Protein AF-X1UHE8-F1 (afdb_monomer_lite)

Foldseek 3Di:
DDDDDDDPVVNVVVPDDDDDDVPGDDDDDPPDDDDDDDKFWDEAAWDWDWDWDFDADDDVHTGGPDDGDDTDTDIDHHHNDTDID

Organism: NCBI:txid412755

pLDDT: mean 76.66, std 14.6, range [36.75, 97.31]

Secondary structure (DSSP, 8-state):
--------HHHHHTT-PPPPPTTPPPP--TTPPP------EEEES-EEEEEEE--EEESSSEEE-SS--EEEEEEE--EEEEEE-

Sequence (85 aa):
MYGLRINSIESLLQGIGVAALPGEKLTVMVGDTVRVHLAVDYRGPAIDGEIHVSYGRQDTWFNEDGYKQADTPVHFAQSMDWVPY

Structure (mmCIF, N/CA/C/O backbone):
data_AF-X1UHE8-F1
#
_entry.id   AF-X1UHE8-F1
#
loop_
_atom_site.group_PDB
_atom_site.id
_atom_site.type_symbol
_atom_site.label_atom_id
_atom_site.label_alt_id
_atom_site.label_comp_id
_atom_site.label_asym_id
_atom_site.label_entity_id
_atom_site.label_seq_id
_atom_site.pdbx_PDB_ins_code
_atom_site.Cartn_x
_atom_site.Cartn_y
_atom_site.Cartn_z
_atom_site.occupancy
_atom_site.B_iso_or_equiv
_atom_site.auth_seq_id
_atom_site.auth_comp_id
_atom_site.auth_asym_id
_atom_site.auth_atom_id
_atom_site.pdbx_PDB_model_num
ATOM 1 N N . MET A 1 1 ? 17.330 -42.769 -3.438 1.00 36.75 1 MET A N 1
ATOM 2 C CA . MET A 1 1 ? 18.378 -41.964 -4.100 1.00 36.75 1 MET A CA 1
ATOM 3 C C . MET A 1 1 ? 17.833 -40.546 -4.226 1.00 36.75 1 MET A C 1
ATOM 5 O O . MET A 1 1 ? 16.948 -40.331 -5.041 1.00 36.75 1 MET A O 1
ATOM 9 N N . TYR A 1 2 ? 18.238 -39.616 -3.358 1.00 46.09 2 TYR A N 1
ATOM 10 C CA . TYR A 1 2 ? 17.832 -38.210 -3.480 1.00 46.09 2 TYR A CA 1
ATOM 11 C C . TYR A 1 2 ? 18.889 -37.498 -4.326 1.00 46.09 2 TYR A C 1
ATOM 13 O O . TYR A 1 2 ? 20.035 -37.373 -3.904 1.00 46.09 2 TYR A O 1
ATOM 21 N N . GLY A 1 3 ? 18.529 -37.134 -5.558 1.00 48.56 3 GLY A N 1
ATOM 22 C CA . GLY A 1 3 ? 19.405 -36.392 -6.461 1.00 48.56 3 GLY A CA 1
ATOM 23 C C . GLY A 1 3 ? 19.526 -34.936 -6.019 1.00 48.56 3 GLY A C 1
ATOM 24 O O . GLY A 1 3 ? 18.525 -34.297 -5.697 1.00 48.56 3 GLY A O 1
ATOM 25 N N . LEU A 1 4 ? 20.752 -34.418 -6.004 1.00 60.53 4 LEU A N 1
ATOM 26 C CA . LEU A 1 4 ? 21.043 -33.011 -5.754 1.00 60.53 4 LEU A CA 1
ATOM 27 C C . LEU A 1 4 ? 20.383 -32.168 -6.864 1.00 60.53 4 LEU A C 1
ATOM 29 O O . LEU A 1 4 ? 20.770 -32.270 -8.028 1.00 60.53 4 LEU A O 1
ATOM 33 N N . ARG A 1 5 ? 19.374 -31.351 -6.532 1.00 60.00 5 ARG A N 1
ATOM 34 C CA . ARG A 1 5 ? 18.878 -30.316 -7.453 1.00 60.00 5 ARG A CA 1
ATOM 35 C C . ARG A 1 5 ? 19.872 -29.162 -7.443 1.00 60.00 5 ARG A C 1
ATOM 37 O O . ARG A 1 5 ? 19.950 -28.425 -6.466 1.00 60.00 5 ARG A O 1
ATOM 44 N N . ILE A 1 6 ? 20.627 -29.013 -8.526 1.00 61.38 6 ILE A N 1
ATOM 45 C CA . ILE A 1 6 ? 21.434 -27.816 -8.764 1.00 61.38 6 ILE A CA 1
ATOM 46 C C . ILE A 1 6 ? 20.484 -26.761 -9.337 1.00 61.38 6 ILE A C 1
ATOM 48 O O . ILE A 1 6 ? 20.127 -26.818 -10.511 1.00 61.38 6 ILE A O 1
ATOM 52 N N . ASN A 1 7 ? 20.023 -25.837 -8.495 1.00 61.19 7 ASN A N 1
ATOM 53 C CA . ASN A 1 7 ? 19.311 -24.649 -8.964 1.00 61.19 7 ASN A CA 1
ATOM 54 C C . ASN A 1 7 ? 20.334 -23.708 -9.623 1.00 61.19 7 ASN A C 1
ATOM 56 O O . ASN A 1 7 ? 21.425 -23.519 -9.080 1.00 61.19 7 ASN A O 1
ATOM 60 N N . SER A 1 8 ? 20.015 -23.127 -10.785 1.00 66.88 8 SER A N 1
ATOM 61 C CA . SER A 1 8 ? 20.854 -22.077 -11.377 1.00 66.88 8 SER A CA 1
ATOM 62 C C . SER A 1 8 ? 20.881 -20.849 -10.457 1.00 66.88 8 SER A C 1
ATOM 64 O O . SER A 1 8 ? 19.925 -20.593 -9.721 1.00 66.88 8 SER A O 1
ATOM 66 N N . ILE A 1 9 ? 21.971 -20.074 -10.490 1.00 61.16 9 ILE A N 1
ATOM 67 C CA . ILE A 1 9 ? 22.114 -18.834 -9.701 1.00 61.16 9 ILE A CA 1
ATOM 68 C C . ILE A 1 9 ? 20.937 -17.879 -9.963 1.00 61.16 9 ILE A C 1
ATOM 70 O O . ILE A 1 9 ? 20.414 -17.273 -9.037 1.00 61.16 9 ILE A O 1
ATOM 74 N N . GLU A 1 10 ? 20.450 -17.818 -11.200 1.00 56.97 10 GLU A N 1
ATOM 75 C CA . GLU A 1 10 ? 19.278 -17.030 -11.606 1.00 56.97 10 GLU A CA 1
ATOM 76 C C . GLU A 1 10 ? 18.006 -17.430 -10.838 1.00 56.97 10 GLU A C 1
ATOM 78 O O . GLU A 1 10 ? 17.211 -16.575 -10.454 1.00 56.97 10 GLU A O 1
ATOM 83 N N . SER A 1 11 ? 17.840 -18.723 -10.547 1.00 56.22 11 SER A N 1
ATOM 84 C CA . SER A 1 11 ? 16.706 -19.258 -9.788 1.00 56.22 11 SER A CA 1
ATOM 85 C C . SER A 1 11 ? 16.831 -18.984 -8.280 1.00 56.22 11 SER A C 1
ATOM 87 O O . SER A 1 11 ? 15.824 -18.823 -7.596 1.00 56.22 11 SER A O 1
ATOM 89 N N . LEU A 1 12 ? 18.060 -18.860 -7.759 1.00 59.69 12 LEU A N 1
ATOM 90 C CA . LEU A 1 12 ? 18.322 -18.372 -6.396 1.00 59.69 12 LEU A CA 1
ATOM 91 C C . LEU A 1 12 ? 18.071 -16.860 -6.271 1.00 59.69 12 LEU A C 1
ATOM 93 O O . LEU A 1 12 ? 17.570 -16.405 -5.245 1.00 59.69 12 LEU A O 1
ATOM 97 N N . LEU A 1 13 ? 18.382 -16.088 -7.315 1.00 58.28 13 LEU A N 1
ATOM 98 C CA . LEU A 1 13 ? 18.209 -14.632 -7.342 1.00 58.28 13 LEU A CA 1
ATOM 99 C C . LEU A 1 13 ? 16.750 -14.198 -7.539 1.00 58.28 13 LEU A C 1
ATOM 101 O O . LEU A 1 13 ? 16.363 -13.168 -6.998 1.00 58.28 13 LEU A O 1
ATOM 105 N N . GLN A 1 14 ? 15.915 -14.996 -8.218 1.00 54.44 14 GLN A N 1
ATOM 106 C CA . GLN A 1 14 ? 14.470 -14.736 -8.358 1.00 54.44 14 GLN A CA 1
ATOM 107 C C . GLN A 1 14 ? 13.726 -14.569 -7.018 1.00 54.44 14 GLN A C 1
ATOM 109 O O . GLN A 1 14 ? 12.647 -13.981 -6.990 1.00 54.44 14 GLN A O 1
ATOM 114 N N . GLY A 1 15 ? 14.279 -15.076 -5.910 1.00 49.03 15 GLY A N 1
ATOM 115 C CA . GLY A 1 15 ? 13.699 -14.949 -4.570 1.00 49.03 15 GLY A CA 1
ATOM 116 C C . GLY A 1 15 ? 14.259 -13.806 -3.717 1.00 49.03 15 GLY A C 1
ATOM 117 O O . GLY A 1 15 ? 13.731 -13.563 -2.633 1.00 49.03 15 GLY A O 1
ATOM 118 N N . ILE A 1 16 ? 15.313 -13.114 -4.165 1.00 56.84 16 ILE A N 1
ATOM 119 C CA . ILE A 1 16 ? 15.970 -12.043 -3.402 1.00 56.84 16 ILE A CA 1
ATOM 120 C C . ILE A 1 16 ? 15.557 -10.705 -4.016 1.00 56.84 16 ILE A C 1
ATOM 122 O O . ILE A 1 16 ? 16.203 -10.186 -4.922 1.00 56.84 16 ILE A O 1
ATOM 126 N N . GLY A 1 17 ? 14.442 -10.154 -3.536 1.00 60.97 17 GLY A N 1
ATOM 127 C CA . GLY A 1 17 ? 14.034 -8.800 -3.902 1.00 60.97 17 GLY A CA 1
ATOM 128 C C . GLY A 1 17 ? 15.040 -7.770 -3.385 1.00 60.97 17 GLY A C 1
ATOM 129 O O . GLY A 1 17 ? 15.494 -7.859 -2.244 1.00 60.97 17 GLY A O 1
ATOM 130 N N . VAL A 1 18 ? 15.377 -6.778 -4.210 1.00 67.94 18 VAL A N 1
ATOM 131 C CA . VAL A 1 18 ? 16.103 -5.586 -3.755 1.00 67.94 18 VAL A CA 1
ATOM 132 C C . VAL A 1 18 ? 15.080 -4.628 -3.154 1.00 67.94 18 VAL A C 1
ATOM 134 O O . VAL A 1 18 ? 14.181 -4.162 -3.850 1.00 67.94 18 VAL A O 1
ATOM 137 N N . ALA A 1 19 ? 15.195 -4.356 -1.856 1.00 75.50 19 ALA A N 1
ATOM 138 C CA . ALA A 1 19 ? 14.381 -3.353 -1.180 1.00 75.50 19 ALA A CA 1
ATOM 139 C C . ALA A 1 19 ? 15.110 -2.005 -1.191 1.00 75.50 19 ALA A C 1
ATOM 141 O O . ALA A 1 19 ? 16.304 -1.947 -0.899 1.00 75.50 19 ALA A O 1
ATOM 142 N N . ALA A 1 20 ? 14.390 -0.925 -1.493 1.00 79.19 20 ALA A N 1
ATOM 143 C CA . ALA A 1 20 ? 14.873 0.415 -1.181 1.00 79.19 20 ALA A CA 1
ATOM 144 C C . ALA A 1 20 ? 14.735 0.660 0.323 1.00 79.19 20 ALA A C 1
ATOM 146 O O . ALA A 1 20 ? 13.743 0.245 0.931 1.00 79.19 20 ALA A O 1
ATOM 147 N N . LEU A 1 21 ? 15.717 1.329 0.926 1.00 79.94 21 LEU A N 1
ATOM 148 C CA . LEU A 1 21 ? 15.597 1.757 2.315 1.00 79.94 21 LEU A CA 1
ATOM 149 C C . LEU A 1 21 ? 14.585 2.912 2.434 1.00 79.94 21 LEU A C 1
ATOM 151 O O . LEU A 1 21 ? 14.293 3.591 1.443 1.00 79.94 21 LEU A O 1
ATOM 155 N N . PRO A 1 22 ? 14.040 3.175 3.637 1.00 76.88 22 PRO A N 1
ATOM 156 C CA . PRO A 1 22 ? 13.179 4.331 3.859 1.00 76.88 22 PRO A CA 1
ATOM 157 C C . PRO A 1 22 ? 13.837 5.636 3.392 1.00 76.88 22 PRO A C 1
ATOM 159 O O . PRO A 1 22 ? 14.945 5.967 3.807 1.00 76.88 22 PRO A O 1
ATOM 162 N N . GLY A 1 23 ? 13.139 6.380 2.532 1.00 78.62 23 GLY A N 1
ATOM 163 C CA . GLY A 1 23 ? 13.632 7.634 1.951 1.00 78.62 23 GLY A CA 1
ATOM 164 C C . GLY A 1 23 ? 14.511 7.470 0.706 1.00 78.62 23 GLY A C 1
ATOM 165 O O . GLY A 1 23 ? 14.850 8.472 0.079 1.00 78.62 23 GLY A O 1
ATOM 166 N N . GLU A 1 24 ? 14.844 6.242 0.308 1.00 82.56 24 GLU A N 1
ATOM 167 C CA . GLU A 1 24 ? 15.580 5.969 -0.924 1.00 82.56 24 GLU A CA 1
ATOM 168 C C . GLU A 1 24 ? 14.648 5.651 -2.095 1.00 82.56 24 GLU A C 1
ATOM 170 O O . GLU A 1 24 ? 13.520 5.178 -1.939 1.00 82.56 24 GLU A O 1
ATOM 175 N N . LYS A 1 25 ? 15.143 5.893 -3.311 1.00 82.75 25 LYS A N 1
ATOM 176 C CA . LYS A 1 25 ? 14.427 5.557 -4.539 1.00 82.75 25 LYS A CA 1
ATOM 177 C C . LYS A 1 25 ? 14.765 4.130 -4.964 1.00 82.75 25 LYS A C 1
ATOM 179 O O . LYS A 1 25 ? 15.917 3.838 -5.281 1.00 82.75 25 LYS A O 1
ATOM 184 N N . LEU A 1 26 ? 13.751 3.269 -5.063 1.00 84.31 26 LEU A N 1
ATOM 185 C CA . LEU A 1 26 ? 13.905 1.975 -5.726 1.00 84.31 26 LEU A CA 1
ATOM 186 C C . LEU A 1 26 ? 14.166 2.207 -7.219 1.00 84.31 26 LEU A C 1
ATOM 188 O O . LEU A 1 26 ? 13.355 2.820 -7.914 1.00 84.31 26 LEU A O 1
ATOM 192 N N . THR A 1 27 ? 15.310 1.735 -7.707 1.00 84.94 27 THR A N 1
ATOM 193 C CA . THR A 1 27 ? 15.618 1.755 -9.140 1.00 84.94 27 THR A CA 1
ATOM 194 C C . THR A 1 27 ? 15.038 0.498 -9.774 1.00 84.94 27 THR A C 1
ATOM 196 O O . THR A 1 27 ? 15.357 -0.603 -9.336 1.00 84.94 27 THR A O 1
ATOM 199 N N . VAL A 1 28 ? 14.185 0.672 -10.783 1.00 79.44 28 VAL A N 1
ATOM 200 C CA . VAL A 1 28 ? 13.510 -0.413 -11.507 1.00 79.44 28 VAL A CA 1
ATOM 201 C C . VAL A 1 28 ? 13.768 -0.276 -13.003 1.00 79.44 28 VAL A C 1
ATOM 203 O O . VAL A 1 28 ? 13.891 0.838 -13.518 1.00 79.44 28 VAL A O 1
ATOM 206 N N . MET A 1 29 ? 13.842 -1.404 -13.696 1.00 82.12 29 MET A N 1
ATOM 207 C CA . MET A 1 29 ? 14.013 -1.501 -15.140 1.00 82.12 29 MET A CA 1
ATOM 208 C C . MET A 1 29 ? 12.724 -1.991 -15.806 1.00 82.12 29 MET A C 1
ATOM 210 O O . MET A 1 29 ? 11.849 -2.592 -15.182 1.00 82.12 29 MET A O 1
ATOM 214 N N . VAL A 1 30 ? 12.591 -1.736 -17.110 1.00 79.06 30 VAL A N 1
ATOM 215 C CA . VAL A 1 30 ? 11.463 -2.263 -17.889 1.00 79.06 30 VAL A CA 1
ATOM 216 C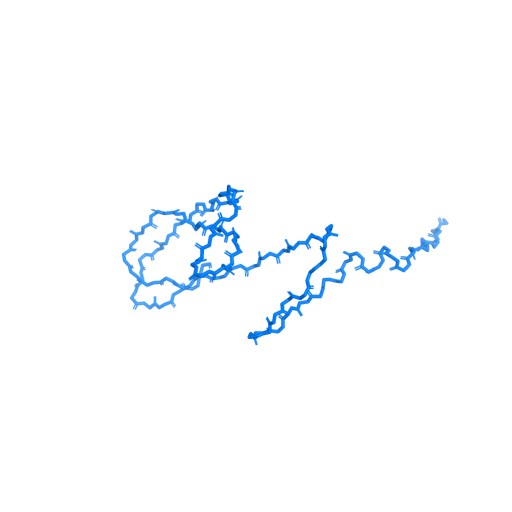 C . VAL A 1 30 ? 11.505 -3.793 -17.868 1.00 79.06 30 V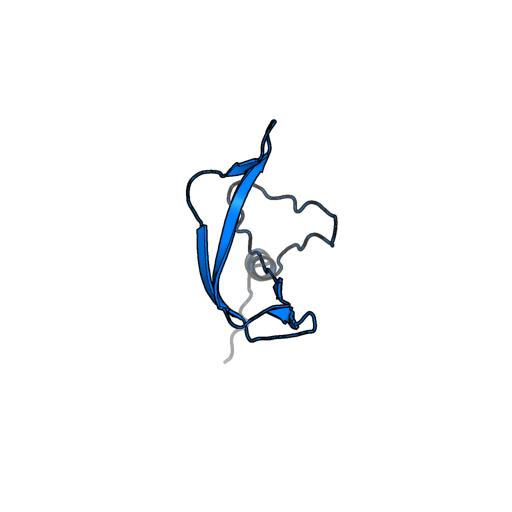AL A C 1
ATOM 218 O O . VAL A 1 30 ? 12.508 -4.386 -18.256 1.00 79.06 30 VAL A O 1
ATOM 221 N N . GLY A 1 31 ? 10.399 -4.413 -17.453 1.00 80.94 31 GLY A N 1
ATOM 222 C CA . GLY A 1 31 ? 10.280 -5.865 -17.291 1.00 80.94 31 GLY A CA 1
ATOM 223 C C . GLY A 1 31 ? 10.401 -6.344 -15.842 1.00 80.94 31 GLY A C 1
ATOM 224 O O . GLY A 1 31 ? 10.057 -7.493 -15.565 1.00 80.94 31 GLY A O 1
ATOM 225 N N . ASP A 1 32 ? 10.812 -5.476 -14.915 1.00 78.62 32 ASP A N 1
ATOM 226 C CA . ASP A 1 32 ? 10.851 -5.811 -13.494 1.00 78.62 32 ASP A CA 1
ATOM 227 C C . ASP A 1 32 ? 9.440 -5.933 -12.907 1.00 78.62 32 ASP A C 1
ATOM 229 O O . ASP A 1 32 ? 8.510 -5.211 -13.272 1.00 78.62 32 ASP A O 1
ATOM 233 N N . THR A 1 33 ? 9.291 -6.836 -11.937 1.00 78.88 33 THR A N 1
ATOM 234 C CA . THR A 1 33 ? 8.088 -6.921 -11.104 1.00 78.88 33 THR A CA 1
ATOM 235 C C . THR A 1 33 ? 8.332 -6.192 -9.793 1.00 78.88 33 THR A C 1
ATOM 237 O O . THR A 1 33 ? 9.222 -6.560 -9.028 1.00 78.88 33 THR A O 1
ATOM 240 N N . VAL A 1 34 ? 7.503 -5.192 -9.502 1.00 78.12 34 VAL A N 1
ATOM 241 C CA . VAL A 1 34 ? 7.540 -4.458 -8.233 1.00 78.12 34 VAL A CA 1
ATOM 242 C C . VAL A 1 34 ? 6.464 -5.005 -7.302 1.00 78.12 34 VAL A C 1
ATOM 244 O O . VAL A 1 34 ? 5.304 -5.131 -7.690 1.00 78.12 34 VAL A O 1
ATOM 247 N N . ARG A 1 35 ? 6.837 -5.307 -6.055 1.00 79.81 35 ARG A N 1
ATOM 248 C CA . ARG A 1 35 ? 5.891 -5.623 -4.979 1.00 79.81 35 ARG A CA 1
ATOM 249 C C . ARG A 1 35 ? 5.885 -4.483 -3.972 1.00 79.81 35 ARG A C 1
ATOM 251 O O . ARG A 1 35 ? 6.933 -4.128 -3.442 1.00 79.81 35 ARG A O 1
ATOM 258 N N . VAL A 1 36 ? 4.703 -3.946 -3.696 1.00 76.12 36 VAL A N 1
ATOM 259 C CA . VAL A 1 36 ? 4.503 -2.879 -2.713 1.00 76.12 36 VAL A CA 1
ATOM 260 C C . VAL A 1 36 ? 3.825 -3.470 -1.485 1.00 76.12 36 VAL A C 1
ATOM 262 O O . VAL A 1 36 ? 2.816 -4.160 -1.605 1.00 76.12 36 VAL A O 1
ATOM 265 N N . HIS A 1 37 ? 4.394 -3.203 -0.312 1.00 78.94 37 HIS A N 1
ATOM 266 C CA . HIS A 1 37 ? 3.760 -3.458 0.976 1.00 78.94 37 HIS A CA 1
ATOM 267 C C . HIS A 1 37 ? 3.397 -2.103 1.578 1.00 78.94 37 HIS A C 1
ATOM 269 O O . HIS A 1 37 ? 4.277 -1.273 1.799 1.00 78.94 37 HIS A O 1
ATOM 275 N N . LEU A 1 38 ? 2.105 -1.879 1.796 1.00 78.31 38 LEU A N 1
ATOM 276 C CA . LEU A 1 38 ? 1.573 -0.674 2.419 1.00 78.31 38 LEU A CA 1
ATOM 277 C C . LEU A 1 38 ? 1.078 -1.039 3.822 1.00 78.31 38 LEU A C 1
ATOM 279 O O . LEU A 1 38 ? 0.492 -2.104 3.995 1.00 78.31 38 LEU A O 1
ATOM 283 N N . ALA A 1 39 ? 1.312 -0.156 4.786 1.00 83.62 39 ALA A N 1
ATOM 284 C CA . ALA A 1 39 ? 0.662 -0.173 6.089 1.00 83.62 39 ALA A CA 1
ATOM 285 C C . ALA A 1 39 ? 0.004 1.191 6.298 1.00 83.62 39 ALA A C 1
ATOM 287 O O . ALA A 1 39 ? 0.566 2.214 5.887 1.00 83.62 39 ALA A O 1
ATOM 288 N N . VAL A 1 40 ? -1.177 1.206 6.905 1.00 86.75 40 VAL A N 1
ATOM 289 C CA . VAL A 1 40 ? -1.920 2.438 7.179 1.00 86.75 40 VAL A CA 1
ATOM 290 C C . VAL A 1 40 ? -2.291 2.473 8.647 1.00 86.75 40 VAL A C 1
ATOM 292 O O . VAL A 1 40 ? -2.926 1.557 9.151 1.00 86.75 40 VAL A O 1
ATOM 295 N N . ASP A 1 41 ? -1.959 3.567 9.324 1.00 92.38 41 ASP A N 1
ATOM 296 C CA . ASP A 1 41 ? -2.481 3.816 10.662 1.00 92.38 41 ASP A CA 1
ATOM 297 C C . ASP A 1 41 ? -3.808 4.576 10.572 1.00 92.38 41 ASP A C 1
ATOM 299 O O . ASP A 1 41 ? -3.914 5.596 9.884 1.00 92.38 41 ASP A O 1
ATOM 303 N N . TYR A 1 42 ? -4.822 4.110 11.302 1.00 92.75 42 TYR A N 1
ATOM 304 C CA . TYR A 1 42 ? -6.137 4.745 11.364 1.00 92.75 42 TYR A CA 1
ATOM 305 C C . TYR A 1 42 ? -6.509 5.159 12.790 1.00 92.75 42 TYR A C 1
ATOM 307 O O . TYR A 1 42 ? -6.277 4.427 13.752 1.00 92.75 42 TYR A O 1
ATOM 315 N N . ARG A 1 43 ? -7.134 6.336 12.906 1.00 95.50 43 ARG A N 1
ATOM 316 C CA . ARG A 1 43 ? -7.769 6.845 14.126 1.00 95.50 43 ARG A CA 1
ATOM 317 C C . ARG A 1 43 ? -9.066 7.554 13.756 1.00 95.50 43 ARG A C 1
ATOM 319 O O . ARG A 1 43 ? -9.035 8.567 13.054 1.00 95.50 43 ARG A O 1
ATOM 326 N N . GLY A 1 44 ? -10.189 7.082 14.281 1.00 95.31 44 GLY A N 1
ATOM 327 C CA . GLY A 1 44 ? -11.495 7.657 13.986 1.00 95.31 44 GLY A CA 1
ATOM 328 C C . GLY A 1 44 ? -12.664 6.733 14.329 1.00 95.31 44 GLY A C 1
ATOM 329 O O . GLY A 1 44 ? -12.480 5.746 15.041 1.00 95.31 44 GLY A O 1
ATOM 330 N N . PRO A 1 45 ? -13.879 7.076 13.870 1.00 97.31 45 PRO A N 1
ATOM 331 C CA . PRO A 1 45 ? -15.062 6.220 13.961 1.00 97.31 45 PRO A CA 1
ATOM 332 C C . PRO A 1 45 ? -14.892 4.896 13.211 1.00 97.31 45 PRO A C 1
ATOM 334 O O . PRO A 1 45 ? -14.045 4.780 12.335 1.00 97.31 45 PRO A O 1
ATOM 337 N N . ALA A 1 46 ? -15.735 3.906 13.506 1.00 97.00 46 ALA A N 1
ATOM 338 C CA . ALA A 1 46 ? -15.764 2.699 12.687 1.00 97.00 46 ALA A CA 1
ATOM 339 C C . ALA A 1 46 ? -16.222 3.042 11.258 1.00 97.00 46 ALA A C 1
ATOM 341 O O . ALA A 1 46 ? -17.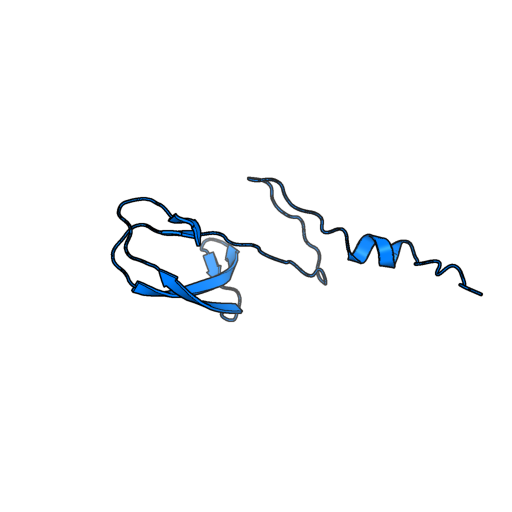239 3.723 11.088 1.00 97.00 46 ALA A O 1
ATOM 342 N N . ILE A 1 47 ? -15.481 2.583 10.249 1.00 95.75 47 ILE A N 1
ATOM 343 C CA . ILE A 1 47 ? -15.803 2.807 8.839 1.00 95.75 47 ILE A CA 1
ATOM 344 C C . ILE A 1 47 ? -15.372 1.613 7.988 1.00 95.75 47 ILE A C 1
ATOM 346 O O . ILE A 1 47 ? -14.232 1.153 8.055 1.00 95.75 47 ILE A O 1
ATOM 350 N N . ASP A 1 48 ? -16.298 1.138 7.161 1.00 95.94 48 ASP A N 1
ATOM 351 C CA . ASP A 1 48 ? -15.985 0.249 6.050 1.00 95.94 48 ASP A CA 1
ATOM 352 C C . ASP A 1 48 ? -15.560 1.099 4.856 1.00 95.94 48 ASP A C 1
ATOM 354 O O . ASP A 1 48 ? -16.238 2.061 4.482 1.00 95.94 48 ASP A O 1
ATOM 358 N N . GLY A 1 49 ? -14.421 0.759 4.271 1.00 87.38 49 GLY A N 1
ATOM 359 C CA . GLY A 1 49 ? -13.875 1.483 3.139 1.00 87.38 49 GLY A CA 1
ATOM 360 C C . GLY A 1 49 ? -12.960 0.610 2.303 1.00 87.38 49 GLY A C 1
ATOM 361 O O . GLY A 1 49 ? -12.973 -0.618 2.381 1.00 87.38 49 GLY A O 1
ATOM 362 N N . GLU A 1 50 ? -12.153 1.270 1.486 1.00 89.19 50 GLU A N 1
ATOM 363 C CA . GLU A 1 50 ? -11.211 0.623 0.587 1.00 89.19 50 GLU A CA 1
ATOM 364 C C . GLU A 1 50 ? -9.879 1.367 0.649 1.00 89.19 50 GLU A C 1
ATOM 366 O O . GLU A 1 50 ? -9.838 2.600 0.617 1.00 89.19 50 GLU A O 1
ATOM 371 N N . ILE A 1 51 ? -8.780 0.619 0.730 1.00 86.38 51 ILE A N 1
ATOM 372 C CA . ILE A 1 51 ? -7.450 1.167 0.478 1.00 86.38 51 ILE A CA 1
ATOM 373 C C . ILE A 1 51 ? -7.251 1.167 -1.029 1.00 86.38 51 ILE A C 1
ATOM 375 O O . ILE A 1 51 ? -7.165 0.110 -1.660 1.00 86.38 51 ILE A O 1
ATOM 379 N N . HIS A 1 52 ? -7.175 2.372 -1.582 1.00 83.81 52 HIS A N 1
ATOM 380 C CA . HIS A 1 52 ? -6.934 2.595 -2.993 1.00 83.81 52 HIS A CA 1
ATOM 381 C C . HIS A 1 52 ? -5.434 2.704 -3.262 1.00 83.81 52 HIS A C 1
ATOM 383 O O . HIS A 1 52 ? -4.765 3.591 -2.726 1.00 83.81 52 HIS A O 1
ATOM 389 N N . VAL A 1 53 ? -4.902 1.809 -4.094 1.00 79.44 53 VAL A N 1
ATOM 390 C CA . VAL A 1 53 ? -3.489 1.824 -4.484 1.00 79.44 53 VAL A CA 1
ATOM 391 C C . VAL A 1 53 ? -3.382 2.215 -5.948 1.00 79.44 53 VAL A C 1
ATOM 393 O O . VAL A 1 53 ? -3.851 1.484 -6.821 1.00 79.44 53 VAL A O 1
ATOM 396 N N . SER A 1 54 ? -2.707 3.340 -6.194 1.00 76.75 54 SER A N 1
ATOM 397 C CA . SER A 1 54 ? -2.423 3.848 -7.533 1.00 76.75 54 SER A CA 1
ATOM 398 C C . SER A 1 54 ? -0.932 4.073 -7.771 1.00 76.75 54 SER A C 1
ATOM 400 O O . SER A 1 54 ? -0.270 4.706 -6.947 1.00 76.75 54 SER A O 1
ATOM 402 N N . TYR A 1 55 ? -0.400 3.611 -8.907 1.00 77.00 55 TYR A N 1
ATOM 403 C CA . TYR A 1 55 ? 0.894 4.069 -9.420 1.00 77.00 55 TYR A CA 1
ATOM 404 C C . TYR A 1 55 ? 0.687 5.179 -10.452 1.00 77.00 55 TYR A C 1
ATOM 406 O O . TYR A 1 55 ? -0.285 5.207 -11.205 1.00 77.00 55 TYR A O 1
ATOM 414 N N . GLY A 1 56 ? 1.635 6.101 -10.498 1.00 75.75 56 GLY A N 1
ATOM 415 C CA . GLY A 1 56 ? 1.635 7.186 -11.460 1.00 75.75 56 GLY A CA 1
ATOM 416 C C . GLY A 1 56 ? 3.041 7.674 -11.726 1.00 75.75 56 GLY A C 1
ATOM 417 O O . GLY A 1 56 ? 3.998 7.280 -11.053 1.00 75.75 56 GLY A O 1
ATOM 418 N N . ARG A 1 57 ? 3.150 8.562 -12.703 1.00 73.56 57 ARG A N 1
ATOM 419 C CA . ARG A 1 57 ? 4.363 9.327 -12.965 1.00 73.56 57 ARG A CA 1
ATOM 420 C C . ARG A 1 57 ? 4.141 10.767 -12.548 1.00 73.56 57 ARG A C 1
ATOM 422 O O . ARG A 1 57 ? 3.067 11.334 -12.733 1.00 73.56 57 ARG A O 1
ATOM 429 N N . GLN A 1 58 ? 5.168 11.372 -11.974 1.00 62.94 58 GLN A N 1
ATOM 430 C CA . GLN A 1 58 ? 5.131 12.788 -11.653 1.00 62.94 58 GLN A CA 1
ATOM 431 C C . GLN A 1 58 ? 5.851 13.571 -12.748 1.00 62.94 58 GLN A C 1
ATOM 433 O O . GLN A 1 58 ? 7.066 13.447 -12.888 1.00 62.94 58 GLN A O 1
ATOM 438 N N . ASP A 1 59 ? 5.089 14.384 -13.481 1.00 70.25 59 ASP A N 1
ATOM 439 C CA . ASP A 1 59 ? 5.631 15.479 -14.289 1.00 70.25 59 ASP A CA 1
ATOM 440 C C . ASP A 1 59 ? 5.460 16.786 -13.479 1.00 70.25 59 ASP A C 1
ATOM 442 O O . ASP A 1 59 ? 5.835 16.842 -12.309 1.00 70.25 59 ASP A O 1
ATOM 446 N N . THR A 1 60 ? 4.861 17.851 -14.027 1.00 60.41 60 THR A N 1
ATOM 447 C CA . THR A 1 60 ? 4.537 19.072 -13.248 1.00 60.41 60 THR A CA 1
ATOM 448 C C . THR A 1 60 ? 3.431 18.840 -12.200 1.00 60.41 60 THR A C 1
ATOM 450 O O . THR A 1 60 ? 3.358 19.567 -11.213 1.00 60.41 60 THR A O 1
ATOM 453 N N . TRP A 1 61 ? 2.607 17.803 -12.385 1.00 62.62 61 TRP A N 1
ATOM 454 C CA . TRP A 1 61 ? 1.582 17.309 -11.457 1.00 62.62 61 TRP A CA 1
ATOM 455 C C . TRP A 1 61 ? 1.686 15.778 -11.347 1.00 62.62 61 TRP A C 1
ATOM 457 O O . TRP A 1 61 ? 2.303 15.142 -12.207 1.00 62.62 61 TRP A O 1
ATOM 467 N N . PHE A 1 62 ? 1.125 15.179 -10.288 1.00 66.81 62 PHE A N 1
ATOM 468 C CA . PHE A 1 62 ? 1.022 13.718 -10.202 1.00 66.81 62 PHE A CA 1
ATOM 469 C C . PHE A 1 62 ? 0.011 13.234 -11.244 1.00 66.81 62 PHE A C 1
ATOM 471 O O . PHE A 1 62 ? -1.182 13.510 -11.128 1.00 66.81 62 PHE A O 1
ATOM 478 N N . ASN A 1 63 ? 0.508 12.540 -12.264 1.00 68.44 63 ASN A N 1
ATOM 479 C CA . ASN A 1 63 ? -0.297 11.942 -13.313 1.00 68.44 63 ASN A CA 1
ATOM 480 C C . ASN A 1 63 ? -0.442 10.457 -12.986 1.00 68.44 63 ASN A C 1
ATOM 482 O O . ASN A 1 63 ? 0.514 9.688 -13.104 1.00 68.44 63 ASN A O 1
ATOM 486 N N . GLU A 1 64 ? -1.633 10.058 -12.550 1.00 67.44 64 GLU A N 1
ATOM 487 C CA . GLU A 1 64 ? -1.962 8.645 -12.392 1.00 67.44 64 GLU A CA 1
ATOM 488 C C . GLU A 1 64 ? -1.843 7.959 -13.760 1.00 67.44 64 GLU A C 1
ATOM 490 O O . GLU A 1 64 ? -2.523 8.331 -14.722 1.00 67.44 64 GLU A O 1
ATOM 495 N N . ASP A 1 65 ? -0.931 6.993 -13.875 1.00 63.03 65 ASP A N 1
ATOM 496 C CA . ASP A 1 65 ? -0.691 6.312 -15.142 1.00 63.03 65 ASP A CA 1
ATOM 497 C C . ASP A 1 65 ? -1.677 5.155 -15.249 1.00 63.03 65 ASP A C 1
ATOM 499 O O . ASP A 1 65 ? -1.450 4.068 -14.729 1.00 63.03 65 ASP A O 1
ATOM 503 N N . GLY A 1 66 ? -2.777 5.435 -15.949 1.00 55.56 66 GLY A N 1
ATOM 504 C CA . GLY A 1 66 ? -3.615 4.461 -16.639 1.00 55.56 66 GLY A CA 1
ATOM 505 C C . GLY A 1 66 ? -4.001 3.227 -15.825 1.00 55.56 66 GLY A C 1
ATOM 506 O O . GLY A 1 66 ? -3.370 2.184 -15.965 1.00 55.56 66 GLY A O 1
ATOM 507 N N . TYR A 1 67 ? -5.137 3.352 -15.135 1.00 55.50 67 TYR A N 1
ATOM 508 C CA . TYR A 1 67 ? -5.895 2.335 -14.396 1.00 55.50 67 TYR A CA 1
ATOM 509 C C . TYR A 1 67 ? -5.448 2.053 -12.962 1.00 55.50 67 TYR A C 1
ATOM 511 O O . TYR A 1 67 ? -4.471 1.350 -12.727 1.00 55.50 67 TYR A O 1
ATOM 519 N N . LYS A 1 68 ? -6.320 2.481 -12.040 1.00 62.28 68 LYS A N 1
ATOM 520 C CA . LYS A 1 68 ? -6.642 1.851 -10.758 1.00 62.28 68 LYS A CA 1
ATOM 521 C C . LYS A 1 68 ? -6.202 0.387 -10.680 1.00 62.28 68 LYS A C 1
ATOM 523 O O . LYS A 1 68 ? -6.731 -0.475 -11.381 1.00 62.28 68 LYS A O 1
ATOM 528 N N . GLN A 1 69 ? -5.247 0.129 -9.800 1.00 70.75 69 GLN A N 1
ATOM 529 C CA . GLN A 1 69 ? -4.479 -1.105 -9.757 1.00 70.75 69 GLN A CA 1
ATOM 530 C C . GLN A 1 69 ? -5.094 -2.084 -8.770 1.00 70.75 69 GLN A C 1
ATOM 532 O O . GLN A 1 69 ? -5.186 -3.276 -9.056 1.00 70.75 69 GLN A O 1
ATOM 537 N N . ALA A 1 70 ? -5.527 -1.573 -7.616 1.00 78.94 70 ALA A N 1
ATOM 538 C CA . ALA A 1 70 ? -6.255 -2.345 -6.627 1.00 78.94 70 ALA A CA 1
ATOM 539 C C . ALA A 1 70 ? -7.105 -1.440 -5.729 1.00 78.94 70 ALA A C 1
ATOM 541 O O . ALA A 1 70 ? -6.642 -0.392 -5.276 1.00 78.94 70 ALA A O 1
ATOM 542 N N . ASP A 1 71 ? -8.308 -1.916 -5.411 1.00 85.56 71 ASP A N 1
ATOM 543 C CA . ASP A 1 71 ? -8.946 -1.606 -4.135 1.00 85.56 71 ASP A CA 1
ATOM 544 C C . ASP A 1 71 ? -8.814 -2.813 -3.237 1.00 85.56 71 ASP A C 1
ATOM 546 O O . ASP A 1 71 ? -9.101 -3.941 -3.644 1.00 85.56 71 ASP A O 1
ATOM 550 N N . THR A 1 72 ? -8.412 -2.569 -2.000 1.00 87.38 72 THR A N 1
ATOM 551 C CA . THR A 1 72 ? -8.459 -3.586 -0.958 1.00 87.38 72 THR A CA 1
ATOM 552 C C . THR A 1 72 ? -9.531 -3.175 0.041 1.00 87.38 72 THR A C 1
ATOM 554 O O . THR A 1 72 ? -9.311 -2.207 0.774 1.00 87.38 72 THR A O 1
ATOM 557 N N . PRO A 1 73 ? -10.693 -3.857 0.068 1.00 91.62 73 PRO A N 1
ATOM 558 C CA . PRO A 1 73 ? -11.705 -3.623 1.086 1.00 91.62 73 PRO A CA 1
ATOM 559 C C . PRO A 1 73 ? -11.106 -3.787 2.479 1.00 91.62 73 PRO A C 1
ATOM 561 O O . PRO A 1 73 ? -10.381 -4.748 2.743 1.00 91.62 73 PRO A O 1
ATOM 564 N N . VAL A 1 74 ? -11.415 -2.852 3.367 1.00 92.19 74 VAL A N 1
ATOM 565 C CA . VAL A 1 74 ? -10.915 -2.843 4.738 1.00 92.19 74 VAL A CA 1
ATOM 566 C C . VAL A 1 74 ? -11.998 -2.337 5.68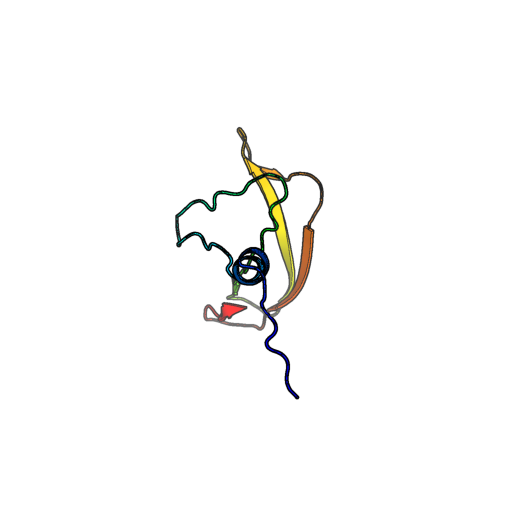1 1.00 92.19 74 VAL A C 1
ATOM 568 O O . VAL A 1 74 ? -12.745 -1.408 5.371 1.00 92.19 74 VAL A O 1
ATOM 571 N N . HIS A 1 75 ? -12.068 -2.960 6.851 1.00 94.81 75 HIS A N 1
ATOM 572 C CA . HIS A 1 75 ? -12.844 -2.453 7.969 1.00 94.81 75 HIS A CA 1
ATOM 573 C C . HIS A 1 75 ? -11.898 -1.753 8.937 1.00 94.81 75 HIS A C 1
ATOM 575 O O . HIS A 1 75 ? -11.032 -2.403 9.527 1.00 94.81 75 HIS A O 1
ATOM 581 N N . PHE A 1 76 ? -12.082 -0.453 9.128 1.00 94.50 76 PHE A N 1
ATOM 582 C CA . PHE A 1 76 ? -11.406 0.287 10.179 1.00 94.50 76 PHE A CA 1
ATOM 583 C C . PHE A 1 76 ? -12.289 0.303 11.423 1.00 94.50 76 PHE A C 1
ATOM 585 O O . PHE A 1 76 ? -13.382 0.873 11.419 1.00 94.50 76 PHE A O 1
ATOM 592 N N . ALA A 1 77 ? -11.817 -0.313 12.503 1.00 95.12 77 ALA A N 1
ATOM 593 C CA . ALA A 1 77 ? -12.492 -0.261 13.788 1.00 95.12 77 ALA A CA 1
ATOM 594 C C . ALA A 1 77 ? -12.373 1.137 14.408 1.00 95.12 77 ALA A C 1
ATOM 596 O O . ALA A 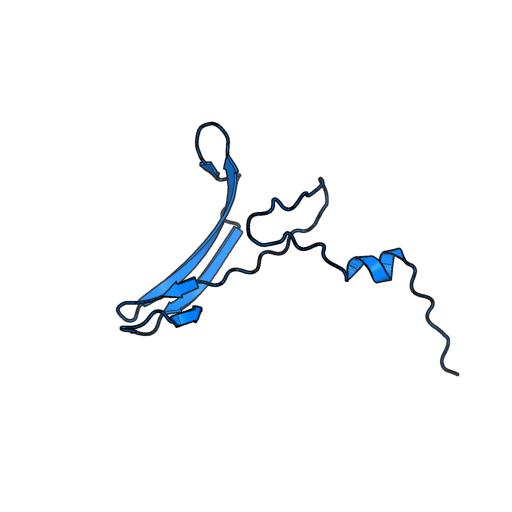1 77 ? -11.387 1.853 14.208 1.00 95.12 77 ALA A O 1
ATOM 597 N N . GLN A 1 78 ? -13.369 1.502 15.218 1.00 96.44 78 GLN A N 1
ATOM 598 C CA . GLN A 1 78 ? -13.315 2.744 15.977 1.00 96.44 78 GLN A CA 1
ATOM 599 C C . GLN A 1 78 ? -12.090 2.751 16.900 1.00 96.44 78 GLN A C 1
ATOM 601 O O . GLN A 1 78 ? -11.906 1.833 17.698 1.00 96.44 78 GLN A O 1
ATOM 606 N N . SER A 1 79 ? -11.305 3.827 16.847 1.00 95.31 79 SER A N 1
ATOM 607 C CA . SER A 1 79 ? -10.150 4.019 17.720 1.00 95.31 79 SER A CA 1
ATOM 608 C C . SER A 1 79 ? -9.910 5.491 18.050 1.00 95.31 79 SER A C 1
ATOM 610 O O . SER A 1 79 ? -10.013 6.366 17.188 1.00 95.31 79 SER A O 1
ATOM 612 N N . MET A 1 80 ? -9.552 5.750 19.310 1.00 96.00 80 MET A N 1
ATOM 613 C CA . MET A 1 80 ? -9.053 7.052 19.775 1.00 96.00 80 MET A CA 1
ATOM 614 C C . MET A 1 80 ? -7.524 7.165 19.656 1.00 96.00 80 MET A C 1
ATOM 616 O O . MET A 1 80 ? -6.991 8.270 19.746 1.00 96.00 80 MET A O 1
ATOM 620 N N . ASP A 1 81 ? -6.845 6.051 19.377 1.00 97.12 81 ASP A N 1
ATOM 621 C CA . ASP A 1 81 ? -5.406 5.953 19.131 1.00 97.12 81 ASP A CA 1
ATOM 622 C C . ASP A 1 81 ? -5.129 5.593 17.662 1.00 97.12 81 ASP A C 1
ATOM 624 O O . ASP A 1 81 ? -6.011 5.096 16.959 1.00 97.12 81 ASP A O 1
ATOM 628 N N . TRP A 1 82 ? -3.909 5.836 17.185 1.00 95.44 82 TRP A N 1
ATOM 629 C CA . TRP A 1 82 ? -3.473 5.352 15.872 1.00 95.44 82 TRP A CA 1
ATOM 630 C C . TRP A 1 82 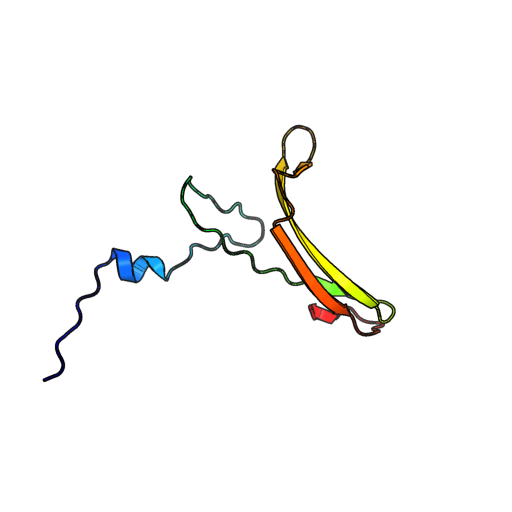? -3.229 3.843 15.933 1.00 95.44 82 TRP A C 1
ATOM 632 O O . TRP A 1 82 ? -2.417 3.384 16.735 1.00 95.44 82 TRP A O 1
ATOM 642 N N . VAL A 1 83 ? -3.950 3.082 15.109 1.00 93.50 83 VAL A N 1
ATOM 643 C CA . VAL A 1 83 ? -3.869 1.616 15.050 1.00 93.50 83 VAL A CA 1
ATOM 644 C C . VAL A 1 83 ? -3.456 1.190 13.640 1.00 93.50 83 VAL A C 1
ATOM 646 O O . VAL A 1 83 ? -4.053 1.709 12.695 1.00 93.50 83 VAL A O 1
ATOM 649 N N . PRO A 1 84 ? -2.499 0.255 13.489 1.00 91.69 84 PRO A N 1
ATOM 650 C CA . PRO A 1 84 ? -2.051 -0.215 12.182 1.00 91.69 84 PRO A CA 1
ATOM 651 C C . PRO A 1 84 ? -3.059 -1.164 11.525 1.00 91.69 84 PRO A C 1
ATOM 653 O O . PRO A 1 84 ? -3.629 -2.033 12.192 1.00 91.69 84 PRO A O 1
ATOM 656 N N . TYR A 1 85 ? -3.205 -1.018 10.208 1.00 85.06 85 TYR A N 1
ATOM 657 C CA . TYR A 1 85 ? -3.971 -1.857 9.284 1.00 85.06 85 TYR A CA 1
ATOM 658 C C . TYR A 1 85 ? -3.117 -2.241 8.072 1.00 85.06 85 TYR A C 1
ATOM 660 O O . TYR A 1 85 ? -2.299 -1.402 7.615 1.00 85.06 85 TYR A O 1
#

Radius of gyration: 19.43 Å; chains: 1; bounding box: 38×61×38 Å